Protein AF-A0A934XSN3-F1 (afdb_monomer_lite)

Radius of gyration: 11.99 Å; chains: 1; bounding box: 25×18×29 Å

Sequence (49 aa):
MFRCQVCGSTEARSEVVSEVFLVDGLPVLVEEIPAVVCARCGDATFSRT

Structure (mmCIF, N/CA/C/O backbone):
data_AF-A0A934XSN3-F1
#
_entry.id   AF-A0A934XSN3-F1
#
loop_
_atom_site.group_PDB
_atom_site.id
_atom_site.type_symbol
_atom_site.label_atom_id
_atom_site.label_alt_id
_atom_site.label_comp_id
_atom_site.label_asym_id
_atom_site.label_entity_id
_atom_site.label_seq_id
_atom_site.pdbx_PDB_ins_code
_atom_site.Cartn_x
_atom_site.Cartn_y
_atom_site.Cartn_z
_atom_site.occupancy
_atom_site.B_iso_or_equiv
_atom_site.auth_seq_id
_atom_site.auth_comp_id
_atom_site.auth_asym_id
_atom_site.auth_atom_id
_atom_site.pdbx_PDB_model_num
ATOM 1 N N . MET A 1 1 ? 9.145 -11.226 -10.277 1.00 78.00 1 MET A N 1
ATOM 2 C CA . MET A 1 1 ? 8.970 -10.102 -11.220 1.00 78.00 1 MET A CA 1
ATOM 3 C C . MET A 1 1 ? 7.706 -9.371 -10.818 1.00 78.00 1 MET A C 1
ATOM 5 O O . MET A 1 1 ? 6.669 -10.015 -10.723 1.00 78.00 1 MET A O 1
ATOM 9 N N . PHE A 1 2 ? 7.809 -8.089 -10.473 1.00 86.62 2 PHE A N 1
ATOM 10 C CA . PHE A 1 2 ? 6.643 -7.292 -10.099 1.00 86.62 2 PHE A CA 1
ATOM 11 C C . PHE A 1 2 ? 5.760 -7.062 -11.3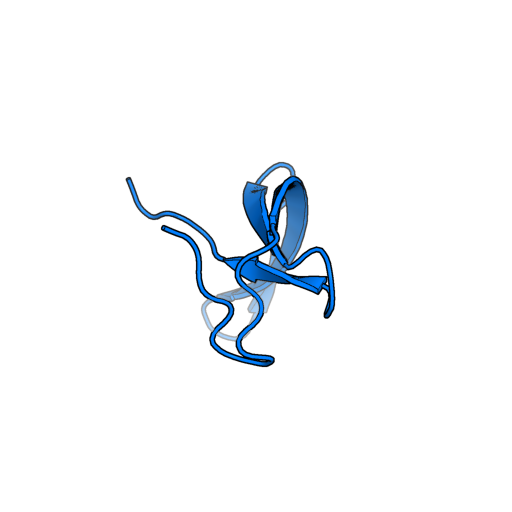30 1.00 86.62 2 PHE A C 1
ATOM 13 O O . PHE A 1 2 ? 6.268 -6.831 -12.428 1.00 86.62 2 PHE A O 1
ATOM 20 N N . ARG A 1 3 ? 4.442 -7.133 -11.149 1.00 92.88 3 ARG A N 1
ATOM 21 C CA . ARG A 1 3 ? 3.462 -6.705 -12.145 1.00 92.88 3 ARG A CA 1
ATOM 22 C C . ARG A 1 3 ? 2.291 -6.073 -11.413 1.00 92.88 3 ARG A C 1
ATOM 24 O O . ARG A 1 3 ? 1.564 -6.765 -10.700 1.00 92.88 3 ARG A O 1
ATOM 31 N N . CYS A 1 4 ? 2.119 -4.773 -11.604 1.00 93.56 4 CYS A N 1
ATOM 32 C CA . CYS A 1 4 ? 1.029 -4.026 -10.999 1.00 93.56 4 CYS A CA 1
ATOM 33 C C . CYS A 1 4 ? -0.314 -4.606 -11.457 1.00 93.56 4 CYS A C 1
ATOM 35 O O . CYS A 1 4 ? -0.559 -4.731 -12.660 1.00 93.56 4 CYS A O 1
ATOM 37 N N . GLN A 1 5 ? -1.180 -4.943 -10.501 1.00 91.19 5 GLN A N 1
ATOM 38 C CA . GLN A 1 5 ? -2.505 -5.499 -10.788 1.00 91.19 5 GLN A CA 1
ATOM 39 C C . GLN A 1 5 ? -3.477 -4.434 -11.318 1.00 91.19 5 GLN A C 1
ATOM 41 O O . GLN A 1 5 ? -4.442 -4.775 -11.992 1.00 91.19 5 GLN A O 1
ATOM 46 N N . VAL A 1 6 ? -3.190 -3.151 -11.073 1.00 94.56 6 VAL A N 1
ATOM 47 C CA . VAL A 1 6 ? -4.017 -2.021 -11.520 1.00 94.56 6 VAL A CA 1
ATOM 48 C C . VAL A 1 6 ? -3.705 -1.615 -12.962 1.00 94.56 6 VAL A C 1
ATOM 50 O O . VAL A 1 6 ? -4.604 -1.537 -13.792 1.00 94.56 6 VAL A O 1
ATOM 53 N N . CYS A 1 7 ? -2.434 -1.353 -13.291 1.00 95.81 7 CYS A N 1
ATOM 54 C CA . CYS A 1 7 ? -2.056 -0.789 -14.598 1.00 95.81 7 CYS A CA 1
ATOM 55 C C . CYS A 1 7 ? -1.201 -1.711 -15.482 1.00 95.81 7 CYS A C 1
ATOM 57 O O . CYS A 1 7 ? -0.842 -1.326 -16.597 1.00 95.81 7 CYS A O 1
ATOM 59 N N . GLY A 1 8 ? -0.824 -2.896 -14.989 1.00 94.44 8 GLY A N 1
ATOM 60 C CA . GLY A 1 8 ? -0.014 -3.875 -15.718 1.00 94.44 8 GLY A CA 1
ATOM 61 C C . GLY A 1 8 ? 1.476 -3.544 -15.845 1.00 94.44 8 GLY A C 1
ATOM 62 O O . GLY A 1 8 ? 2.206 -4.351 -16.419 1.00 94.44 8 GLY A O 1
ATOM 63 N N . SER A 1 9 ? 1.937 -2.401 -15.319 1.00 95.38 9 SER A N 1
ATOM 64 C CA . SER A 1 9 ? 3.356 -2.019 -15.344 1.00 95.38 9 SER A CA 1
ATOM 65 C C . SER A 1 9 ? 4.222 -3.017 -14.576 1.00 95.38 9 SER A C 1
ATOM 67 O O . SER A 1 9 ? 3.816 -3.545 -13.538 1.00 95.38 9 SER A O 1
ATOM 69 N N . THR A 1 10 ? 5.435 -3.242 -15.070 1.00 95.50 10 THR A N 1
ATOM 70 C CA . THR A 1 10 ? 6.469 -4.045 -14.408 1.00 95.50 10 THR A CA 1
ATOM 71 C C . THR A 1 10 ? 7.469 -3.194 -13.626 1.00 95.50 10 THR A C 1
ATOM 73 O O . THR A 1 10 ? 8.317 -3.740 -12.927 1.00 95.50 10 THR A O 1
ATOM 76 N N . GLU A 1 11 ? 7.373 -1.868 -13.731 1.00 95.06 11 GLU A N 1
ATOM 77 C CA . GLU A 1 11 ? 8.229 -0.926 -13.012 1.00 95.06 11 GLU A CA 1
ATOM 78 C C . GLU A 1 11 ? 7.655 -0.612 -11.627 1.00 95.06 11 GLU A C 1
ATOM 80 O O . GLU A 1 11 ? 6.491 -0.208 -11.482 1.00 95.06 11 GLU A O 1
ATOM 85 N N . ALA A 1 12 ? 8.494 -0.778 -10.607 1.00 94.44 12 ALA A N 1
ATOM 86 C CA . ALA A 1 12 ? 8.174 -0.483 -9.221 1.00 94.44 12 ALA A CA 1
ATOM 87 C C . ALA A 1 12 ? 9.401 -0.019 -8.439 1.00 94.44 12 ALA A C 1
ATOM 89 O O . ALA A 1 12 ? 10.541 -0.226 -8.855 1.00 94.44 12 ALA A O 1
ATOM 90 N N . ARG A 1 13 ? 9.131 0.584 -7.285 1.00 94.56 13 ARG A N 1
ATOM 91 C CA . ARG A 1 13 ? 10.102 1.094 -6.319 1.00 94.56 13 ARG A CA 1
ATOM 92 C C . ARG A 1 13 ? 9.756 0.571 -4.929 1.00 94.56 13 ARG A C 1
ATOM 94 O O . ARG A 1 13 ? 8.581 0.509 -4.576 1.00 94.56 13 ARG A O 1
ATOM 101 N N . SER A 1 14 ? 10.767 0.171 -4.168 1.00 93.00 14 SER A N 1
ATOM 102 C CA . SER A 1 14 ? 10.589 -0.194 -2.762 1.00 93.00 14 SER A CA 1
ATOM 103 C C . SER A 1 14 ? 10.643 1.073 -1.923 1.00 93.00 14 SER A C 1
ATOM 105 O O . SER A 1 14 ? 11.649 1.779 -1.950 1.00 93.00 14 SER A O 1
ATOM 107 N N . GLU A 1 15 ? 9.568 1.365 -1.204 1.00 93.62 15 GLU A N 1
ATOM 108 C CA . GLU A 1 15 ? 9.427 2.568 -0.387 1.00 93.62 15 GLU A CA 1
ATOM 109 C C . GLU A 1 15 ? 8.820 2.212 0.969 1.00 93.62 15 GLU A C 1
ATOM 111 O O . GLU A 1 15 ? 8.210 1.159 1.145 1.00 93.62 15 GLU A O 1
ATOM 116 N N . VAL A 1 16 ? 9.020 3.097 1.937 1.00 93.06 16 VAL A N 1
ATOM 117 C CA . VAL A 1 16 ? 8.372 3.026 3.243 1.00 93.06 16 VAL A CA 1
ATOM 118 C C . VAL A 1 16 ? 7.214 4.017 3.217 1.00 93.06 16 VAL A C 1
ATOM 120 O O . VAL A 1 16 ? 7.427 5.193 2.924 1.00 93.06 16 VAL A O 1
ATOM 123 N N . VAL A 1 17 ? 5.995 3.541 3.462 1.00 92.56 17 VAL A N 1
ATOM 124 C CA . VAL A 1 17 ? 4.762 4.326 3.307 1.00 92.56 17 VAL A CA 1
ATOM 125 C C . VAL A 1 17 ? 3.932 4.327 4.588 1.00 92.56 17 VAL A C 1
ATOM 127 O O . VAL A 1 17 ? 4.098 3.463 5.449 1.00 92.56 17 VAL A O 1
ATOM 130 N N . SER A 1 18 ? 3.015 5.287 4.685 1.00 94.50 18 SER A N 1
ATOM 131 C CA . SER A 1 18 ? 1.992 5.333 5.730 1.00 94.50 18 SER A CA 1
ATOM 132 C C . SER A 1 18 ? 0.617 5.164 5.091 1.00 94.50 18 SER A C 1
ATOM 134 O O . SER A 1 18 ? 0.315 5.834 4.102 1.00 94.50 18 SER A O 1
ATOM 136 N N . GLU A 1 19 ? -0.219 4.290 5.647 1.00 92.75 19 GLU A N 1
ATOM 137 C CA . GLU A 1 19 ? -1.556 4.008 5.116 1.00 92.75 19 GLU A CA 1
ATOM 138 C C . GLU A 1 19 ? -2.578 3.823 6.244 1.00 92.75 19 GLU A C 1
ATOM 140 O O . GLU A 1 19 ? -2.261 3.353 7.339 1.00 92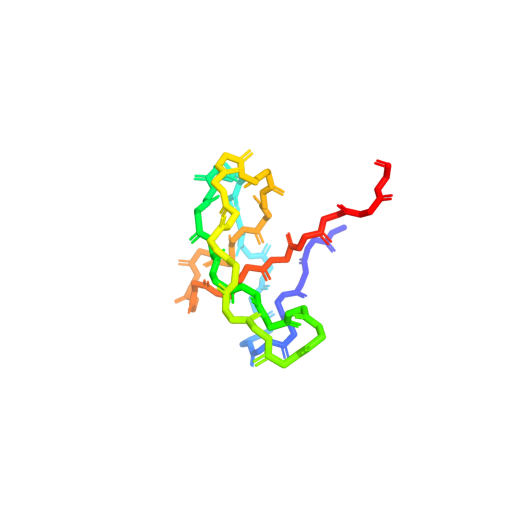.75 19 GLU A O 1
ATOM 145 N N . VAL A 1 20 ? -3.819 4.246 5.989 1.00 94.50 20 VAL A N 1
ATOM 146 C CA . VAL A 1 20 ? -4.930 4.100 6.934 1.00 94.50 20 VAL A CA 1
ATOM 147 C C . VAL A 1 20 ? -5.675 2.810 6.622 1.00 94.50 20 VAL A C 1
ATOM 149 O O . VAL A 1 20 ? -6.272 2.672 5.557 1.00 94.50 20 VAL A O 1
ATOM 152 N N . PHE A 1 21 ? -5.694 1.892 7.581 1.00 91.75 21 PHE A N 1
ATOM 153 C CA . PHE A 1 21 ? -6.433 0.638 7.502 1.00 91.75 21 PHE A CA 1
ATOM 154 C C . PHE A 1 21 ? -7.702 0.712 8.341 1.00 91.75 21 PHE A C 1
ATOM 156 O O . PHE A 1 21 ? -7.727 1.335 9.398 1.00 91.75 21 PHE A O 1
ATOM 163 N N . LEU A 1 22 ? -8.758 0.035 7.898 1.00 95.56 22 LEU A N 1
ATOM 164 C CA . LEU A 1 22 ? -9.941 -0.194 8.724 1.00 95.56 22 LEU A CA 1
ATOM 165 C C . LEU A 1 22 ? -9.772 -1.522 9.466 1.00 95.56 22 LEU A C 1
ATOM 167 O O . LEU A 1 22 ? -9.807 -2.585 8.848 1.00 95.56 22 LEU A O 1
ATOM 171 N N . VAL A 1 23 ? -9.600 -1.455 10.783 1.00 93.88 23 VAL A N 1
ATOM 172 C CA . VAL A 1 23 ? -9.490 -2.618 11.674 1.00 93.88 23 VAL A CA 1
ATOM 173 C C . VAL A 1 23 ? -10.663 -2.566 12.638 1.00 93.88 23 VAL A C 1
ATOM 175 O O . VAL A 1 23 ? -10.854 -1.564 13.319 1.00 93.88 23 VAL A O 1
ATOM 178 N N . ASP A 1 24 ? -11.501 -3.601 12.639 1.00 95.19 24 ASP A N 1
ATOM 179 C CA . ASP A 1 24 ? -12.722 -3.656 13.458 1.00 95.19 24 ASP A CA 1
ATOM 180 C C . ASP A 1 24 ? -13.646 -2.432 13.281 1.00 95.19 24 ASP A C 1
ATOM 182 O O . ASP A 1 24 ? -14.308 -1.970 14.208 1.00 95.19 24 ASP A O 1
ATOM 186 N N . GLY A 1 25 ? -13.684 -1.880 12.062 1.00 95.19 25 GLY A N 1
ATOM 187 C CA . GLY A 1 25 ? -14.468 -0.686 11.728 1.00 95.19 25 GLY A CA 1
ATOM 188 C C . GLY A 1 25 ? -13.854 0.638 12.196 1.00 95.19 25 GLY A C 1
ATOM 189 O O . GLY A 1 25 ? -14.448 1.690 11.966 1.00 95.19 25 GLY A O 1
ATOM 190 N N . LEU A 1 26 ? -12.670 0.610 12.809 1.00 96.19 26 LEU A N 1
ATOM 191 C CA . LEU A 1 26 ? -11.934 1.790 13.246 1.00 96.19 26 LEU A CA 1
ATOM 192 C C . LEU A 1 26 ? -10.805 2.122 12.256 1.00 96.19 26 LEU A C 1
ATOM 194 O O . LEU A 1 26 ? -10.076 1.218 11.841 1.00 96.19 26 LEU A O 1
ATOM 198 N N . PRO A 1 27 ? -10.6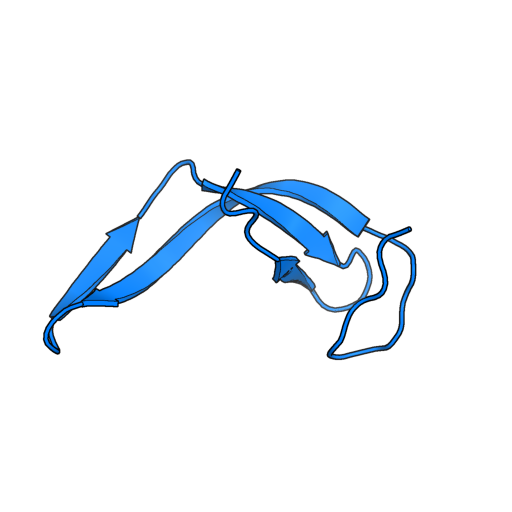25 3.401 11.874 1.00 96.62 27 PRO A N 1
ATOM 199 C CA . PRO A 1 27 ? -9.480 3.821 11.078 1.00 96.62 27 PRO A CA 1
ATOM 200 C C . PRO A 1 27 ? -8.212 3.820 11.940 1.00 96.62 27 PRO A C 1
ATOM 202 O O . PRO A 1 27 ? -8.126 4.523 12.946 1.00 96.62 27 PRO A O 1
ATOM 205 N N . VAL A 1 28 ? -7.217 3.047 11.522 1.00 96.56 28 VAL A N 1
ATOM 206 C CA . VAL A 1 28 ? -5.901 2.926 12.150 1.00 96.56 28 VAL A CA 1
ATOM 207 C C . VAL A 1 28 ? -4.856 3.394 11.148 1.00 96.56 28 VAL A C 1
ATOM 209 O O . VAL A 1 28 ? -4.719 2.807 10.076 1.00 96.56 28 VAL A O 1
ATOM 212 N N . LEU A 1 29 ? -4.119 4.452 11.487 1.00 95.88 29 LEU A N 1
ATOM 213 C CA . LEU A 1 29 ? -2.940 4.858 10.725 1.00 95.88 29 LEU A CA 1
ATOM 214 C C . LEU A 1 29 ? -1.790 3.918 11.076 1.00 95.88 29 LEU A C 1
ATOM 216 O O . LEU A 1 29 ? -1.412 3.814 12.242 1.00 95.88 29 LEU A O 1
ATOM 220 N N . VAL A 1 30 ? -1.238 3.255 10.069 1.00 93.44 30 VAL A N 1
ATOM 221 C CA . VAL A 1 30 ? -0.011 2.478 10.207 1.00 93.44 30 VAL A CA 1
ATOM 222 C C . VAL A 1 30 ? 1.075 3.206 9.429 1.00 93.44 30 VAL A C 1
ATOM 224 O O . VAL A 1 30 ? 0.910 3.510 8.248 1.00 93.44 30 VAL A O 1
ATOM 227 N N . GLU A 1 31 ? 2.166 3.519 10.114 1.00 94.44 31 GLU A N 1
ATOM 22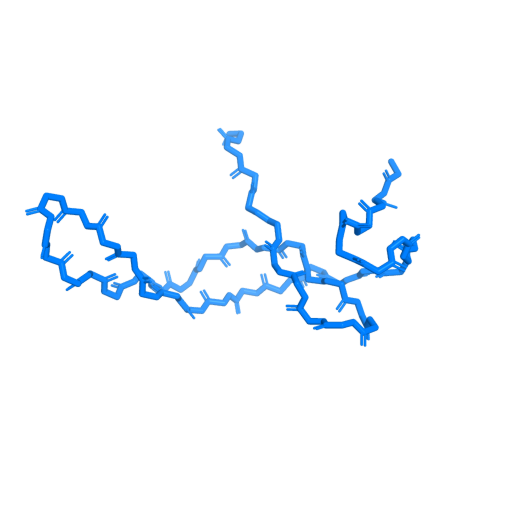8 C CA . GLU A 1 31 ? 3.319 4.214 9.550 1.00 94.44 31 GLU A CA 1
ATOM 229 C C . GLU A 1 31 ? 4.480 3.243 9.343 1.00 94.44 31 GLU A C 1
ATOM 231 O O . GLU A 1 31 ? 4.472 2.115 9.839 1.00 94.44 31 GLU A O 1
ATOM 236 N N . GLU A 1 32 ? 5.479 3.699 8.596 1.00 93.00 32 GLU A N 1
ATOM 237 C CA . GLU A 1 32 ? 6.726 2.974 8.360 1.00 93.00 32 GLU A CA 1
ATOM 238 C C . GLU A 1 32 ? 6.554 1.572 7.739 1.00 93.00 32 GLU A C 1
ATOM 240 O O . GLU A 1 32 ? 7.328 0.654 8.011 1.00 93.00 32 GLU A O 1
ATOM 245 N N . ILE A 1 33 ? 5.568 1.401 6.852 1.00 92.25 33 ILE A N 1
ATOM 246 C CA . ILE A 1 33 ? 5.271 0.115 6.211 1.00 92.25 33 ILE A CA 1
ATOM 247 C C . ILE A 1 33 ? 6.155 -0.080 4.974 1.00 92.25 33 ILE A C 1
ATOM 249 O O . ILE A 1 33 ? 6.031 0.688 4.015 1.00 92.25 33 ILE A O 1
ATOM 253 N N . PRO A 1 34 ? 7.000 -1.125 4.916 1.00 92.75 34 PRO A N 1
ATOM 254 C CA . PRO A 1 34 ? 7.725 -1.464 3.700 1.00 92.75 34 PRO A CA 1
ATOM 255 C C . PRO A 1 34 ? 6.754 -1.926 2.607 1.00 92.75 34 PRO A C 1
ATOM 257 O O . PRO A 1 34 ? 6.032 -2.914 2.772 1.00 92.75 34 PRO A O 1
ATOM 260 N N . ALA A 1 35 ? 6.761 -1.237 1.472 1.00 93.44 35 ALA A N 1
ATOM 261 C CA . ALA A 1 35 ? 5.882 -1.507 0.346 1.00 93.44 35 ALA A CA 1
ATOM 262 C C . ALA A 1 35 ? 6.638 -1.490 -0.984 1.00 93.44 35 ALA A C 1
ATOM 264 O O . ALA A 1 35 ? 7.653 -0.815 -1.160 1.00 93.44 35 ALA A O 1
ATOM 265 N N . VAL A 1 36 ? 6.105 -2.227 -1.955 1.00 94.06 36 VAL A N 1
ATOM 266 C CA . VAL A 1 36 ? 6.502 -2.118 -3.359 1.00 94.06 36 VAL A CA 1
ATOM 267 C C . VAL A 1 36 ? 5.457 -1.272 -4.068 1.00 94.06 36 VAL A C 1
ATOM 269 O O . VAL A 1 36 ? 4.318 -1.700 -4.237 1.00 94.06 36 VAL A O 1
ATOM 272 N N . VAL A 1 37 ? 5.843 -0.070 -4.480 1.00 94.50 37 VAL A N 1
ATOM 273 C CA . VAL A 1 37 ? 4.957 0.913 -5.104 1.00 94.50 37 VAL A CA 1
ATOM 274 C C . VAL A 1 37 ? 5.161 0.898 -6.613 1.00 94.50 37 VAL A C 1
ATOM 276 O O . VAL A 1 37 ? 6.287 0.994 -7.103 1.00 94.50 37 VAL A O 1
ATOM 279 N N . CYS A 1 38 ? 4.080 0.798 -7.384 1.00 95.50 38 CYS A N 1
ATOM 280 C CA . CYS A 1 38 ? 4.156 0.912 -8.834 1.00 95.50 38 CYS A CA 1
ATOM 281 C C . CYS A 1 38 ? 4.653 2.308 -9.233 1.00 95.50 38 CYS A C 1
ATOM 283 O O . CYS A 1 38 ? 4.017 3.312 -8.914 1.00 95.50 38 CYS A O 1
ATOM 285 N N . ALA A 1 39 ? 5.732 2.373 -10.018 1.00 94.94 39 ALA A N 1
ATOM 286 C CA . ALA A 1 39 ? 6.318 3.643 -10.457 1.00 94.94 39 ALA A CA 1
ATOM 287 C C . ALA A 1 39 ? 5.402 4.436 -11.411 1.00 94.94 39 ALA A C 1
ATOM 289 O O . ALA A 1 39 ? 5.598 5.631 -11.608 1.00 94.94 39 ALA A O 1
ATOM 290 N N . ARG A 1 40 ? 4.392 3.776 -11.999 1.00 95.44 40 ARG A N 1
ATOM 291 C CA . ARG A 1 40 ? 3.474 4.378 -12.973 1.00 95.44 40 ARG A CA 1
ATOM 292 C C . ARG A 1 40 ? 2.178 4.896 -12.354 1.00 95.44 40 ARG A C 1
ATOM 294 O O . ARG A 1 40 ? 1.761 5.997 -12.687 1.00 95.44 40 ARG A O 1
ATOM 301 N N . CYS A 1 41 ? 1.507 4.095 -11.526 1.00 94.94 41 CYS A N 1
ATOM 302 C CA . CYS A 1 41 ? 0.184 4.445 -10.993 1.00 94.94 41 CYS A CA 1
ATOM 303 C C . CYS A 1 41 ? 0.151 4.658 -9.476 1.00 94.94 41 CYS A C 1
ATOM 305 O O . CYS A 1 41 ? -0.896 5.033 -8.964 1.00 94.94 41 CYS A O 1
ATOM 307 N N . GLY A 1 42 ? 1.256 4.412 -8.763 1.00 93.00 42 GLY A N 1
ATOM 308 C CA . GLY A 1 42 ? 1.335 4.607 -7.312 1.00 93.00 42 GLY A CA 1
ATOM 309 C C . GLY A 1 42 ? 0.677 3.514 -6.469 1.00 93.00 42 GLY A C 1
ATOM 310 O O . GLY A 1 42 ? 0.638 3.643 -5.253 1.00 93.00 42 GLY A O 1
ATOM 311 N N . ASP A 1 43 ? 0.186 2.440 -7.090 1.00 94.56 43 ASP A N 1
ATOM 312 C CA . ASP A 1 43 ? -0.416 1.306 -6.381 1.00 94.56 43 ASP A CA 1
ATOM 313 C C . ASP A 1 43 ? 0.623 0.622 -5.479 1.00 94.56 43 ASP A C 1
ATOM 315 O O . ASP A 1 43 ? 1.701 0.251 -5.957 1.00 94.56 43 ASP A O 1
ATOM 319 N N . ALA A 1 44 ? 0.309 0.485 -4.190 1.00 92.94 44 ALA A N 1
ATOM 320 C CA . ALA A 1 44 ? 1.196 -0.081 -3.181 1.00 92.94 44 ALA A CA 1
ATOM 321 C C . ALA A 1 44 ? 0.867 -1.558 -2.929 1.00 92.94 44 ALA A C 1
ATOM 323 O O . ALA A 1 44 ? -0.272 -1.940 -2.681 1.00 92.94 44 ALA A O 1
ATOM 324 N N . THR A 1 45 ? 1.886 -2.414 -2.986 1.00 91.00 45 THR A N 1
ATOM 325 C CA . THR A 1 45 ? 1.790 -3.834 -2.638 1.00 91.00 45 THR A CA 1
ATOM 326 C C . THR A 1 45 ? 2.582 -4.110 -1.365 1.00 91.00 45 THR A C 1
ATOM 328 O O . THR A 1 45 ? 3.785 -3.850 -1.303 1.00 91.00 45 THR A O 1
ATOM 331 N N . PHE A 1 46 ? 1.914 -4.697 -0.375 1.00 88.56 46 PHE A N 1
ATOM 332 C CA . PHE A 1 46 ? 2.492 -5.069 0.916 1.00 88.56 46 PHE A CA 1
ATOM 333 C C . PHE A 1 46 ? 2.868 -6.555 0.938 1.00 88.56 46 PHE A C 1
ATOM 335 O O . PHE A 1 46 ? 2.054 -7.410 0.580 1.00 88.56 46 PHE A O 1
ATOM 342 N N . SER A 1 47 ? 4.094 -6.879 1.359 1.00 77.06 47 SER A N 1
ATOM 343 C CA . SER A 1 47 ? 4.519 -8.271 1.580 1.00 77.06 47 SER A CA 1
ATOM 344 C C . SER A 1 47 ? 4.144 -8.726 2.993 1.00 77.06 47 SER A C 1
ATOM 346 O O . SER A 1 4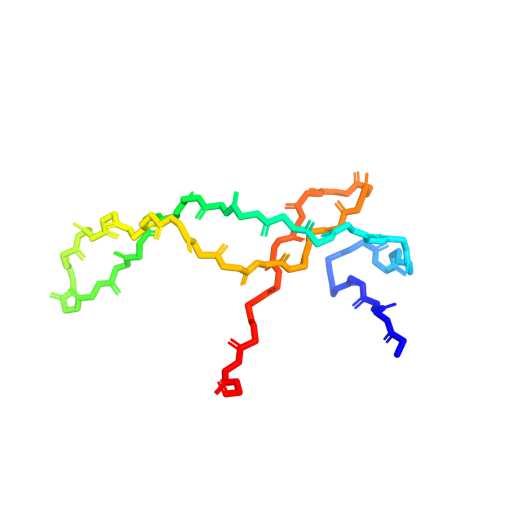7 ? 4.229 -7.944 3.933 1.00 77.06 47 SER A O 1
ATOM 348 N N . ARG A 1 48 ? 3.746 -9.995 3.150 1.00 72.19 48 ARG A N 1
ATOM 349 C CA . ARG A 1 48 ? 3.371 -10.621 4.440 1.00 72.19 48 ARG A CA 1
ATOM 350 C C . ARG A 1 48 ? 4.460 -11.534 5.028 1.00 72.19 48 ARG A C 1
ATOM 352 O O . ARG A 1 48 ? 4.150 -12.333 5.905 1.00 72.19 48 ARG A O 1
ATOM 359 N N . THR A 1 49 ? 5.669 -11.490 4.471 1.00 54.41 49 THR A N 1
ATOM 360 C CA . THR A 1 49 ? 6.805 -12.354 4.852 1.00 54.41 49 THR A CA 1
ATOM 361 C C . TH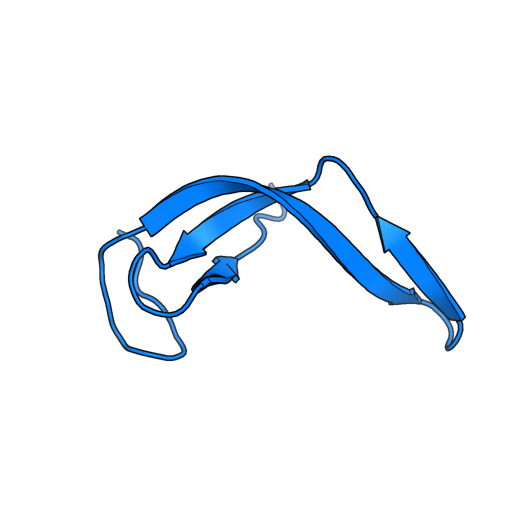R A 1 49 ? 7.189 -12.230 6.312 1.00 54.41 49 THR A C 1
ATOM 363 O O . THR A 1 49 ? 7.296 -11.071 6.767 1.00 54.41 49 THR A O 1
#

Foldseek 3Di:
DDADPPPRDPDWDWDWAWDWDQDPNDTDIDGRATWIAHPPPRDTDHDPD

pLDDT: mean 91.94, std 7.21, range [54.41, 96.62]

Secondary structure (DSSP, 8-state):
----TTT----EEEEEEEEEEEETTEEEEEEEEEEEEETTT--EEE---